Protein AF-A0A6P7HFJ2-F1 (afdb_monomer)

Radius of gyration: 29.44 Å; Cα contacts (8 Å, |Δi|>4): 60; chains: 1; bounding box: 75×37×83 Å

Mean predicted aligned error: 12.41 Å

Nearest PDB structures (foldseek):
  2jwd-assembly1_A  TM=4.158E-01  e=5.504E+00  Staphylococcus aureus

Structure (mmCIF, N/CA/C/O backbone):
data_AF-A0A6P7HFJ2-F1
#
_entry.id   AF-A0A6P7HFJ2-F1
#
loop_
_atom_site.group_PDB
_atom_site.id
_atom_site.type_symbol
_atom_site.label_atom_id
_atom_site.label_alt_id
_atom_site.label_comp_id
_atom_site.label_asym_id
_atom_site.label_entity_id
_atom_site.label_seq_id
_atom_site.pdbx_PDB_ins_code
_atom_site.Cartn_x
_atom_site.Cartn_y
_atom_site.Cartn_z
_atom_site.occupancy
_atom_site.B_iso_or_equiv
_atom_site.auth_seq_id
_atom_site.auth_comp_id
_atom_site.auth_asym_id
_atom_site.auth_atom_id
_atom_site.pdbx_PDB_model_num
ATOM 1 N N . MET A 1 1 ? 48.046 9.509 -54.448 1.00 35.84 1 MET A N 1
ATOM 2 C CA . MET A 1 1 ? 47.452 10.858 -54.584 1.00 35.84 1 MET A CA 1
ATOM 3 C C . MET A 1 1 ? 46.123 10.665 -55.306 1.00 35.84 1 MET A C 1
ATOM 5 O O . MET A 1 1 ? 46.158 10.027 -56.342 1.00 35.84 1 MET A O 1
ATOM 9 N N . ALA A 1 2 ? 44.940 11.031 -54.825 1.00 35.66 2 ALA A N 1
ATOM 10 C CA . ALA A 1 2 ? 44.552 11.923 -53.744 1.00 35.66 2 ALA A CA 1
ATOM 11 C C . ALA A 1 2 ? 43.310 11.360 -53.018 1.00 35.66 2 ALA A C 1
ATOM 13 O O . ALA A 1 2 ? 42.450 10.732 -53.634 1.00 35.66 2 ALA A O 1
ATOM 14 N N . GLN A 1 3 ? 43.281 11.566 -51.702 1.00 41.03 3 GLN A N 1
ATOM 15 C CA . GLN A 1 3 ? 42.080 11.552 -50.868 1.00 41.03 3 GLN A CA 1
ATOM 16 C C . GLN A 1 3 ? 41.247 12.817 -51.138 1.00 41.03 3 GLN A C 1
ATOM 18 O O . GLN A 1 3 ? 41.762 13.752 -51.739 1.00 41.03 3 GLN A O 1
ATOM 23 N N . GLU A 1 4 ? 40.032 12.823 -50.575 1.00 36.81 4 GLU A N 1
ATOM 24 C CA . GLU A 1 4 ? 39.097 13.942 -50.327 1.00 36.81 4 GLU A CA 1
ATOM 25 C C . GLU A 1 4 ? 37.851 13.917 -51.217 1.00 36.81 4 GLU A C 1
ATOM 27 O O . GLU A 1 4 ? 37.923 13.722 -52.419 1.00 36.81 4 GLU A O 1
ATOM 32 N N . ALA A 1 5 ? 36.636 14.132 -50.727 1.00 38.41 5 ALA A N 1
ATOM 33 C CA . ALA A 1 5 ? 36.095 14.181 -49.377 1.00 38.41 5 ALA A CA 1
ATOM 34 C C . ALA A 1 5 ? 34.572 14.167 -49.577 1.00 38.41 5 ALA A C 1
ATOM 36 O O . ALA A 1 5 ? 33.951 15.207 -49.752 1.00 38.41 5 ALA A O 1
ATOM 37 N N . VAL A 1 6 ? 33.955 12.985 -49.593 1.00 36.25 6 VAL A N 1
ATOM 38 C CA . VAL A 1 6 ? 32.489 12.859 -49.506 1.00 36.25 6 VAL A CA 1
ATOM 39 C C . VAL A 1 6 ? 32.150 12.369 -48.103 1.00 36.25 6 VAL A C 1
ATOM 41 O O . VAL A 1 6 ? 31.549 11.320 -47.904 1.00 36.25 6 VAL A O 1
ATOM 44 N N . TYR A 1 7 ? 32.596 13.120 -47.095 1.00 39.12 7 TYR A N 1
ATOM 45 C CA . TYR A 1 7 ? 32.043 13.003 -45.753 1.00 39.12 7 TYR A CA 1
ATOM 46 C C . TYR A 1 7 ? 30.977 14.075 -45.601 1.00 39.12 7 TYR A C 1
ATOM 48 O O . TYR A 1 7 ? 31.235 15.209 -45.214 1.00 39.12 7 TYR A O 1
ATOM 56 N N . SER A 1 8 ? 29.773 13.659 -45.998 1.00 39.28 8 SER A N 1
ATOM 57 C CA . SER A 1 8 ? 28.485 14.044 -45.435 1.00 39.28 8 SER A CA 1
ATOM 58 C C . SER A 1 8 ? 28.614 15.011 -44.259 1.00 39.28 8 SER A C 1
ATOM 60 O O . SER A 1 8 ? 28.960 14.601 -43.149 1.00 39.28 8 SER A O 1
ATOM 62 N N . HIS A 1 9 ? 28.270 16.273 -44.497 1.00 43.78 9 HIS A N 1
ATOM 63 C CA . HIS A 1 9 ? 27.975 17.244 -43.454 1.00 43.78 9 HIS A CA 1
ATOM 64 C C . HIS A 1 9 ? 26.828 16.671 -42.602 1.00 43.78 9 HIS A C 1
ATOM 66 O O . HIS A 1 9 ? 25.656 16.825 -42.933 1.00 43.78 9 HIS A O 1
ATOM 72 N N . ARG A 1 10 ? 27.149 15.915 -41.542 1.00 49.84 10 ARG A N 1
ATOM 73 C CA . ARG A 1 10 ? 26.152 15.528 -40.542 1.00 49.84 10 ARG A CA 1
ATOM 74 C C . ARG A 1 10 ? 25.744 16.807 -39.831 1.00 49.84 10 ARG A C 1
ATOM 76 O O . ARG A 1 10 ? 26.591 17.543 -39.327 1.00 49.84 10 ARG A O 1
ATOM 83 N N . ASP A 1 11 ? 24.452 17.075 -39.851 1.00 44.41 11 ASP A N 1
ATOM 84 C CA . ASP A 1 11 ? 23.824 18.154 -39.109 1.00 44.41 11 ASP A CA 1
ATOM 85 C C . ASP A 1 11 ? 24.215 18.041 -37.615 1.00 44.41 11 ASP A C 1
ATOM 87 O O . ASP A 1 11 ? 24.061 16.957 -37.039 1.00 44.41 11 ASP A O 1
ATOM 91 N N . PRO A 1 12 ? 24.751 19.089 -36.960 1.00 54.16 12 PRO A N 1
ATOM 92 C CA . PRO A 1 12 ? 25.094 19.046 -35.535 1.00 54.16 12 PRO A CA 1
ATOM 93 C C . PRO A 1 12 ? 23.895 18.692 -34.635 1.00 54.16 12 PRO A C 1
ATOM 95 O O . PRO A 1 12 ? 24.094 18.175 -33.533 1.00 54.16 12 PRO A O 1
ATOM 98 N N . MET A 1 13 ? 22.656 18.874 -35.113 1.00 50.50 13 MET A N 1
ATOM 99 C CA . MET A 1 13 ? 21.449 18.384 -34.434 1.00 50.50 13 MET A CA 1
ATOM 100 C C . MET A 1 13 ? 21.379 16.850 -34.343 1.00 50.50 13 MET A C 1
ATOM 102 O O . MET A 1 13 ? 20.833 16.327 -33.371 1.00 50.50 13 MET A O 1
ATOM 106 N N . LEU A 1 14 ? 21.940 16.117 -35.315 1.00 50.59 14 LEU A N 1
ATOM 107 C CA . LEU A 1 14 ? 22.014 14.651 -35.271 1.00 50.59 14 LEU A CA 1
ATOM 108 C C . LEU A 1 14 ? 23.037 14.179 -34.237 1.00 50.59 14 LEU A C 1
ATOM 110 O O . LEU A 1 14 ? 22.771 13.218 -33.530 1.00 50.59 14 LEU A O 1
ATOM 114 N N . LYS A 1 15 ? 24.159 14.897 -34.091 1.00 49.56 15 LYS A N 1
ATOM 115 C CA . LYS A 1 15 ? 25.183 14.569 -33.090 1.00 49.56 15 LYS A CA 1
ATOM 116 C C . LYS A 1 15 ? 24.644 14.714 -31.667 1.00 49.56 15 LYS A C 1
ATOM 118 O O . LYS A 1 15 ? 24.884 13.855 -30.839 1.00 49.56 15 LYS A O 1
ATOM 123 N N . LYS A 1 16 ? 23.829 15.747 -31.420 1.00 54.19 16 LYS A N 1
ATOM 124 C CA . LYS A 1 16 ? 23.187 15.942 -30.115 1.00 54.19 16 LYS A CA 1
ATOM 125 C C . LYS A 1 16 ? 22.179 14.837 -29.790 1.00 54.19 16 LYS A C 1
ATOM 127 O O . LYS A 1 16 ? 22.013 14.550 -28.619 1.00 54.19 16 LYS A O 1
ATOM 132 N N . ARG A 1 17 ? 21.507 14.234 -30.787 1.00 54.03 17 ARG A N 1
ATOM 133 C CA . ARG A 1 17 ? 20.587 13.090 -30.592 1.00 54.03 17 ARG A CA 1
ATOM 134 C C . ARG A 1 17 ? 21.301 11.816 -30.138 1.00 54.03 17 ARG A C 1
ATOM 136 O O . ARG A 1 17 ? 20.676 11.041 -29.426 1.00 54.03 17 ARG A O 1
ATOM 143 N N . ASP A 1 18 ? 22.559 11.627 -30.534 1.00 58.62 18 ASP A N 1
ATOM 144 C CA . ASP A 1 18 ? 23.371 10.478 -30.115 1.00 58.62 18 ASP A CA 1
ATOM 145 C C . ASP A 1 18 ? 23.790 10.570 -28.628 1.00 58.62 18 ASP A C 1
ATOM 147 O O . ASP A 1 18 ? 24.118 9.546 -28.040 1.00 58.62 18 ASP A O 1
ATOM 151 N N . ASP A 1 19 ? 23.710 11.757 -28.006 1.00 75.31 19 ASP A N 1
ATOM 152 C CA . ASP A 1 19 ? 24.034 11.988 -26.584 1.00 75.31 19 ASP A CA 1
ATOM 153 C C . ASP A 1 19 ? 22.814 11.844 -25.636 1.00 75.31 19 ASP A C 1
ATOM 155 O O . ASP A 1 19 ? 22.931 12.081 -24.434 1.00 75.31 19 ASP A O 1
ATOM 159 N N . PHE A 1 20 ? 21.615 11.519 -26.144 1.00 85.81 20 PHE A N 1
ATOM 160 C CA . PHE A 1 20 ? 20.436 11.305 -25.290 1.00 85.81 20 PHE A CA 1
ATOM 161 C C . PHE A 1 20 ? 20.396 9.862 -24.783 1.00 85.81 20 PHE A C 1
ATOM 163 O O . PHE A 1 20 ? 20.352 8.922 -25.575 1.00 85.81 20 PHE A O 1
ATOM 170 N N . GLU A 1 21 ? 20.292 9.701 -23.467 1.00 87.62 21 GLU A N 1
ATOM 171 C CA . GLU A 1 21 ? 20.233 8.393 -22.817 1.00 87.62 21 GLU A CA 1
ATOM 172 C C . GLU A 1 21 ? 18.825 7.786 -22.946 1.00 87.62 21 GLU A C 1
ATOM 174 O O . GLU A 1 21 ? 17.821 8.455 -22.665 1.00 87.62 21 GLU A O 1
ATOM 179 N N . ASP A 1 22 ? 18.725 6.520 -23.373 1.00 88.88 22 ASP A N 1
ATOM 180 C CA . ASP A 1 22 ? 17.457 5.777 -23.363 1.00 88.88 22 ASP A CA 1
ATOM 181 C C . ASP A 1 22 ? 17.187 5.208 -21.968 1.00 88.88 22 ASP A C 1
ATOM 183 O O . ASP A 1 22 ? 17.667 4.137 -21.595 1.00 88.88 22 ASP A O 1
ATOM 187 N N . ILE A 1 23 ? 16.327 5.887 -21.210 1.00 86.88 23 ILE A N 1
ATOM 188 C CA . ILE A 1 23 ? 15.987 5.487 -19.836 1.00 86.88 23 ILE A CA 1
ATOM 189 C C . ILE A 1 23 ? 15.262 4.135 -19.751 1.00 86.88 23 ILE A C 1
ATOM 191 O O . ILE A 1 23 ? 15.109 3.573 -18.662 1.00 86.88 23 ILE A O 1
ATOM 195 N N . LEU A 1 24 ? 14.761 3.608 -20.875 1.00 84.62 24 LEU A N 1
ATOM 196 C CA . LEU A 1 24 ? 14.143 2.284 -20.909 1.00 84.62 24 LEU A CA 1
ATOM 197 C C . LEU A 1 24 ? 15.160 1.155 -21.068 1.00 84.62 24 LEU A C 1
ATOM 199 O O . LEU A 1 24 ? 14.803 0.005 -20.800 1.00 84.62 24 LEU A O 1
ATOM 203 N N . GLU A 1 25 ? 16.397 1.444 -21.465 1.00 86.50 25 GLU A N 1
ATOM 204 C CA . GLU A 1 25 ? 17.390 0.419 -21.782 1.00 86.50 25 GLU A CA 1
ATOM 205 C C . GLU A 1 25 ? 17.795 -0.379 -20.533 1.00 86.50 25 GLU A C 1
ATOM 207 O O . GLU A 1 25 ? 17.711 -1.612 -20.511 1.00 86.50 25 GLU A O 1
ATOM 212 N N . GLU A 1 26 ? 18.079 0.302 -19.419 1.00 83.50 26 GLU A N 1
ATOM 213 C CA . GLU A 1 26 ? 18.304 -0.342 -18.114 1.00 83.50 26 GLU A CA 1
ATOM 214 C C . GLU A 1 26 ? 17.085 -1.183 -17.680 1.00 83.50 26 GLU A C 1
ATOM 216 O O . GLU A 1 26 ? 17.195 -2.310 -17.174 1.00 83.50 26 GLU A O 1
ATOM 221 N N . ARG A 1 27 ? 15.874 -0.667 -17.927 1.00 81.06 27 ARG A N 1
ATOM 222 C CA . ARG A 1 27 ? 14.629 -1.369 -17.591 1.00 81.06 27 ARG A CA 1
ATOM 223 C C . ARG A 1 27 ? 14.426 -2.613 -18.446 1.00 81.06 27 ARG A C 1
ATOM 225 O O . ARG A 1 27 ? 13.899 -3.597 -17.938 1.00 81.06 27 ARG A O 1
ATOM 232 N N . ARG A 1 28 ? 14.832 -2.623 -19.717 1.00 84.62 28 ARG A N 1
ATOM 233 C CA . ARG A 1 28 ? 14.749 -3.802 -20.601 1.00 84.62 28 ARG A CA 1
ATOM 234 C C . ARG A 1 28 ? 15.696 -4.911 -20.197 1.00 84.62 28 ARG A C 1
ATOM 236 O O . ARG A 1 28 ? 15.293 -6.071 -20.229 1.00 84.62 28 ARG A O 1
ATOM 243 N N . ASN A 1 29 ? 16.891 -4.532 -19.764 1.00 86.06 29 ASN A N 1
ATOM 244 C CA . ASN A 1 29 ? 17.936 -5.460 -19.351 1.00 86.06 29 ASN A CA 1
ATOM 245 C C . ASN A 1 29 ? 17.733 -6.001 -17.921 1.00 86.06 29 ASN A C 1
ATOM 247 O O . ASN A 1 29 ? 18.442 -6.907 -17.486 1.00 86.06 29 ASN A O 1
ATOM 251 N N . SER A 1 30 ? 16.728 -5.500 -17.195 1.00 84.31 30 SER A N 1
ATOM 252 C CA . SER A 1 30 ? 16.338 -5.979 -15.868 1.00 84.31 30 SER A CA 1
ATOM 253 C C . SER A 1 30 ? 15.062 -6.836 -15.887 1.00 84.31 30 SER A C 1
ATOM 255 O O . SER A 1 30 ? 14.220 -6.773 -16.784 1.00 84.31 30 SER A O 1
ATOM 257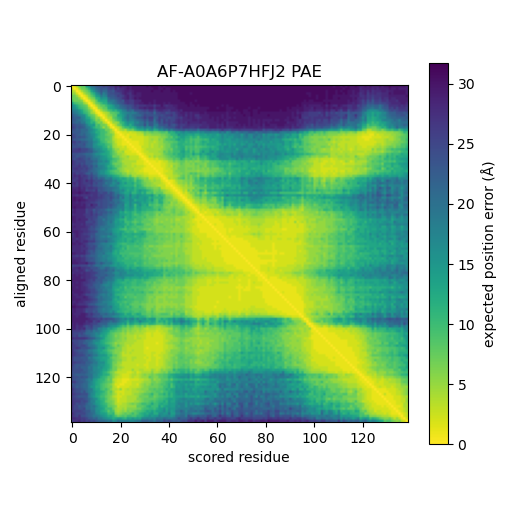 N N . SER A 1 31 ? 14.920 -7.693 -14.871 1.00 89.44 31 SER A N 1
ATOM 258 C CA . SER A 1 31 ? 13.770 -8.592 -14.733 1.00 89.44 31 SER A CA 1
ATOM 259 C C . SER A 1 31 ? 12.531 -7.850 -14.222 1.00 89.44 31 SER A C 1
ATOM 261 O O . SER A 1 31 ? 12.515 -7.362 -13.090 1.00 89.44 31 SER A O 1
ATOM 263 N N . ASP A 1 32 ? 11.456 -7.865 -15.016 1.00 89.06 32 ASP A N 1
ATOM 264 C CA . ASP A 1 32 ? 10.153 -7.284 -14.645 1.00 89.06 32 ASP A CA 1
ATOM 265 C C . ASP A 1 32 ? 9.556 -7.945 -13.406 1.00 89.06 32 ASP A C 1
ATOM 267 O O . ASP A 1 32 ? 8.934 -7.286 -12.579 1.00 89.06 32 ASP A O 1
ATOM 271 N N . LEU A 1 33 ? 9.767 -9.255 -13.257 1.00 89.44 33 LEU A N 1
ATOM 272 C CA . LEU A 1 33 ? 9.284 -9.998 -12.101 1.00 89.44 33 LEU A CA 1
ATOM 273 C C . LEU A 1 33 ? 10.042 -9.581 -10.839 1.00 89.44 33 LEU A C 1
ATOM 275 O O . LEU A 1 33 ? 9.424 -9.344 -9.807 1.00 89.44 33 LEU A O 1
ATOM 279 N N . ARG A 1 34 ? 11.371 -9.434 -10.926 1.00 88.88 34 ARG A N 1
ATOM 280 C CA . ARG A 1 34 ? 12.188 -8.934 -9.810 1.00 88.88 34 ARG A CA 1
ATOM 281 C C . ARG A 1 34 ? 11.772 -7.519 -9.409 1.00 88.88 34 ARG A C 1
ATOM 283 O O . ARG A 1 34 ? 11.724 -7.223 -8.220 1.00 88.88 34 ARG A O 1
ATOM 290 N N . TYR A 1 35 ? 11.466 -6.666 -10.385 1.00 87.00 35 TYR A N 1
ATOM 291 C CA . TYR A 1 35 ? 10.974 -5.314 -10.138 1.00 87.00 35 TYR A CA 1
ATOM 292 C C . TYR A 1 35 ? 9.597 -5.327 -9.458 1.00 87.00 35 TYR A C 1
ATOM 294 O O . TYR A 1 35 ? 9.436 -4.749 -8.385 1.00 87.00 35 TYR A O 1
ATOM 302 N N . ALA A 1 36 ? 8.629 -6.044 -10.034 1.00 90.69 36 ALA A N 1
ATOM 303 C CA . ALA A 1 36 ? 7.263 -6.114 -9.522 1.00 90.69 36 ALA A CA 1
ATOM 304 C C . ALA A 1 36 ? 7.177 -6.786 -8.143 1.00 90.69 36 ALA A C 1
ATOM 306 O O . ALA A 1 36 ? 6.348 -6.405 -7.325 1.00 90.69 36 ALA A O 1
ATOM 307 N N . LEU A 1 37 ? 8.037 -7.767 -7.860 1.00 89.00 37 LEU A N 1
ATOM 308 C CA . LEU A 1 37 ? 8.078 -8.468 -6.574 1.00 89.00 37 LEU A CA 1
ATOM 309 C C . LEU A 1 37 ? 9.015 -7.819 -5.549 1.00 89.00 37 LEU A C 1
ATOM 311 O O . LEU A 1 37 ? 9.228 -8.400 -4.484 1.00 89.00 37 LEU A O 1
ATOM 315 N N . ARG A 1 38 ? 9.574 -6.632 -5.822 1.00 86.50 38 ARG A N 1
ATOM 316 C CA . ARG A 1 38 ? 10.431 -5.937 -4.857 1.00 86.50 38 ARG A CA 1
ATOM 317 C C . ARG A 1 38 ? 9.632 -5.646 -3.584 1.00 86.50 38 ARG A C 1
ATOM 319 O O . ARG A 1 38 ? 8.692 -4.853 -3.583 1.00 86.50 38 ARG A O 1
ATOM 326 N N . CYS A 1 39 ? 9.992 -6.312 -2.492 1.00 79.31 39 CYS A N 1
ATOM 327 C CA . CYS A 1 39 ? 9.370 -6.086 -1.195 1.00 79.31 39 CYS A CA 1
ATOM 328 C C . CYS A 1 39 ? 9.918 -4.807 -0.562 1.00 79.31 39 CYS A C 1
ATOM 330 O O . CYS A 1 39 ? 11.126 -4.574 -0.557 1.00 79.31 39 CYS A O 1
ATOM 332 N N . TYR A 1 40 ? 9.022 -4.005 0.009 1.00 77.38 40 TYR A N 1
ATOM 333 C CA . TYR A 1 40 ? 9.407 -2.995 0.981 1.00 77.38 40 TYR A CA 1
ATOM 334 C C . TYR A 1 40 ? 9.730 -3.708 2.296 1.00 77.38 40 TYR A C 1
ATOM 336 O O . TYR A 1 40 ? 8.877 -4.392 2.859 1.00 77.38 40 TYR A O 1
ATOM 344 N N . THR A 1 41 ? 10.972 -3.590 2.750 1.00 74.56 41 THR A N 1
ATOM 345 C CA . THR A 1 41 ? 11.439 -4.106 4.041 1.00 74.56 41 THR A CA 1
ATOM 346 C C . THR A 1 41 ? 11.684 -2.916 4.964 1.00 74.56 41 THR A C 1
ATOM 348 O O . THR A 1 41 ? 12.797 -2.380 4.961 1.00 74.56 41 THR A O 1
ATOM 351 N N . PRO A 1 42 ? 10.658 -2.439 5.693 1.00 80.31 42 PRO A N 1
ATOM 352 C CA . PRO A 1 42 ? 10.847 -1.361 6.652 1.00 80.31 42 PRO A CA 1
ATOM 353 C C . PRO A 1 42 ? 11.783 -1.805 7.773 1.00 80.31 42 PRO A C 1
ATOM 355 O O . PRO A 1 42 ? 11.887 -2.992 8.087 1.00 80.31 42 PRO A O 1
ATOM 358 N N . VAL A 1 43 ? 12.425 -0.836 8.422 1.00 81.69 43 VAL A N 1
ATOM 359 C CA . VAL A 1 43 ? 13.078 -1.083 9.708 1.00 81.69 43 VAL A CA 1
ATOM 360 C C . VAL A 1 43 ? 11.974 -1.356 10.727 1.00 81.69 43 VAL A C 1
ATOM 362 O O . VAL A 1 43 ? 11.162 -0.481 11.016 1.00 81.69 43 VAL A O 1
ATOM 365 N N . VAL A 1 44 ? 11.915 -2.585 11.234 1.00 82.06 44 VAL A N 1
ATOM 366 C CA . VAL A 1 44 ? 10.919 -3.001 12.227 1.00 82.06 44 VAL A CA 1
ATOM 367 C C . VAL A 1 44 ? 11.508 -2.851 13.630 1.00 82.06 44 VAL A C 1
ATOM 369 O O . VAL A 1 44 ? 12.692 -3.118 13.847 1.00 82.06 44 VAL A O 1
ATOM 372 N N . TYR A 1 45 ? 10.689 -2.414 14.590 1.00 83.38 45 TYR A N 1
ATOM 373 C CA . TYR A 1 45 ? 11.081 -2.357 15.998 1.00 83.38 45 TYR A CA 1
ATOM 374 C C . TYR A 1 45 ? 11.406 -3.760 16.534 1.00 83.38 45 TYR A C 1
ATOM 376 O O . TYR A 1 45 ? 10.723 -4.729 16.208 1.00 83.38 45 TYR A O 1
ATOM 384 N N . LYS A 1 46 ? 12.448 -3.870 17.367 1.00 82.81 46 LYS A N 1
AT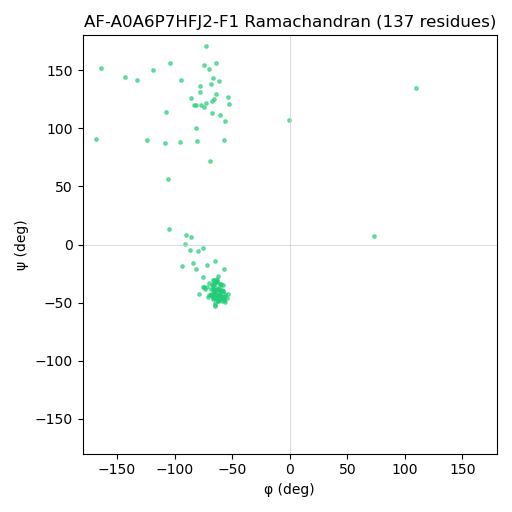OM 385 C CA . LYS A 1 46 ? 13.030 -5.161 17.780 1.00 82.81 46 LYS A CA 1
ATOM 386 C C . LYS A 1 46 ? 12.065 -6.067 18.547 1.00 82.81 46 LYS A C 1
ATOM 388 O O . LYS A 1 46 ? 12.230 -7.278 18.496 1.00 82.81 46 LYS A O 1
ATOM 393 N N . GLU A 1 47 ? 11.079 -5.498 19.230 1.00 83.56 47 GLU A N 1
ATOM 394 C CA . GLU A 1 47 ? 10.116 -6.254 20.045 1.00 83.56 47 GLU A CA 1
ATOM 395 C C . GLU A 1 47 ? 8.739 -6.360 19.375 1.00 83.56 47 GLU A C 1
ATOM 397 O O . GLU A 1 47 ? 7.748 -6.720 20.009 1.00 83.56 47 GLU A O 1
ATOM 402 N N . LEU A 1 48 ? 8.646 -6.030 18.083 1.00 80.19 48 LEU A N 1
ATOM 403 C CA . LEU A 1 48 ? 7.381 -6.110 17.372 1.00 80.19 48 LEU A CA 1
ATOM 404 C C . LEU A 1 48 ? 7.013 -7.574 17.109 1.00 80.19 48 LEU A C 1
ATOM 406 O O . LEU A 1 48 ? 7.734 -8.301 16.424 1.00 80.19 48 LEU A O 1
ATOM 410 N N . THR A 1 49 ? 5.855 -7.995 17.609 1.00 79.50 49 THR A N 1
ATOM 411 C CA . THR A 1 49 ? 5.277 -9.293 17.252 1.00 79.50 49 THR A CA 1
ATOM 412 C C . THR A 1 49 ? 4.518 -9.141 15.940 1.00 79.50 49 THR A C 1
ATOM 414 O O . THR A 1 49 ? 3.592 -8.337 15.838 1.00 79.50 49 THR A O 1
ATOM 417 N N . LEU A 1 50 ? 4.920 -9.895 14.917 1.00 78.56 50 LEU A N 1
ATOM 418 C CA . LEU A 1 50 ? 4.195 -9.928 13.650 1.00 78.56 50 LEU A CA 1
ATOM 419 C C . LEU A 1 50 ? 2.814 -10.546 13.881 1.00 78.56 50 LEU A C 1
ATOM 421 O O . LEU A 1 50 ? 2.703 -11.659 14.387 1.00 78.56 50 LEU A O 1
ATOM 425 N N . CYS A 1 51 ? 1.773 -9.823 13.488 1.00 79.94 51 CYS A N 1
ATOM 426 C CA . CYS A 1 51 ? 0.385 -10.217 13.671 1.00 79.94 51 CYS A CA 1
ATOM 427 C C . CYS A 1 51 ? -0.365 -10.009 12.353 1.00 79.94 51 CYS A C 1
ATOM 429 O O . CYS A 1 51 ? -0.099 -9.044 11.626 1.00 79.94 51 CYS A O 1
ATOM 431 N N . LYS A 1 52 ? -1.279 -10.922 12.005 1.00 83.19 52 LYS A N 1
ATOM 432 C CA . LYS A 1 52 ? -2.144 -10.720 10.832 1.00 83.19 52 LYS A CA 1
ATOM 433 C C . LYS A 1 52 ? -3.144 -9.601 11.126 1.00 83.19 52 LYS A C 1
ATOM 435 O O . LYS A 1 52 ? -3.573 -9.442 12.263 1.00 83.19 52 LYS A O 1
ATOM 440 N N . SER A 1 53 ? -3.588 -8.873 10.102 1.00 83.12 53 SER A N 1
ATOM 441 C CA . SER A 1 53 ? -4.555 -7.774 10.274 1.00 83.12 53 SER A CA 1
ATOM 442 C C . SER A 1 53 ? -5.822 -8.206 11.025 1.00 83.12 53 SER A C 1
ATOM 444 O O . SER A 1 53 ? -6.252 -7.517 11.942 1.00 83.12 53 SER A O 1
ATOM 446 N N . GLY A 1 54 ? -6.374 -9.383 10.707 1.00 85.69 54 GLY A N 1
ATOM 447 C CA . GLY A 1 54 ? -7.554 -9.919 11.394 1.00 85.69 54 GLY A CA 1
ATOM 448 C C . GLY A 1 54 ? -7.317 -10.281 12.867 1.00 85.69 54 GLY A C 1
ATOM 449 O O . GLY A 1 54 ? -8.205 -10.091 13.694 1.00 85.69 54 GLY A O 1
ATOM 450 N N . GLU A 1 55 ? -6.119 -10.756 13.213 1.00 88.69 55 GLU A N 1
ATOM 451 C CA . GLU A 1 55 ? -5.739 -11.045 14.603 1.00 88.69 55 GLU A CA 1
ATOM 452 C C . GLU A 1 55 ? -5.583 -9.741 15.399 1.00 88.69 55 GLU A C 1
ATOM 454 O O . GLU A 1 55 ? -6.118 -9.625 16.501 1.00 88.69 55 GLU A O 1
ATOM 459 N N . LEU A 1 56 ? -4.943 -8.725 14.808 1.00 89.44 56 LEU A N 1
ATOM 460 C CA . LEU A 1 56 ? -4.807 -7.395 15.403 1.00 89.44 56 LEU A CA 1
ATOM 461 C C . LEU A 1 56 ? -6.177 -6.749 15.638 1.00 89.44 56 LEU A C 1
ATOM 463 O O . LEU A 1 56 ? -6.426 -6.206 16.711 1.00 89.44 56 LEU A O 1
ATOM 467 N N . ARG A 1 57 ? -7.091 -6.863 14.666 1.00 91.75 57 ARG A N 1
ATOM 468 C CA . ARG A 1 57 ? -8.476 -6.386 14.788 1.00 91.75 57 ARG A CA 1
ATOM 469 C C . ARG A 1 57 ? -9.175 -7.017 15.992 1.00 91.75 57 ARG A C 1
ATOM 471 O O . ARG A 1 57 ? -9.785 -6.311 16.790 1.00 91.75 57 ARG A O 1
ATOM 478 N N . GLY A 1 58 ? -9.058 -8.340 16.137 1.00 91.81 58 GLY A N 1
ATOM 479 C CA . GLY A 1 58 ? -9.616 -9.076 17.272 1.00 91.81 58 GLY A CA 1
ATOM 480 C C . GLY A 1 58 ? -9.037 -8.621 18.613 1.00 91.81 58 GLY A C 1
ATOM 481 O O . GLY A 1 58 ? -9.796 -8.377 19.548 1.00 91.81 58 GLY A O 1
ATOM 482 N N . LEU A 1 59 ? -7.715 -8.436 18.685 1.00 93.00 59 LEU A N 1
ATOM 483 C CA . LEU A 1 59 ? -7.029 -7.943 19.885 1.00 93.00 59 LEU A CA 1
ATOM 484 C C . LEU A 1 59 ? -7.515 -6.550 20.299 1.00 93.00 59 LEU A C 1
ATOM 486 O O . LEU A 1 59 ? -7.780 -6.315 21.476 1.00 93.00 59 LEU A O 1
ATOM 490 N N . VAL A 1 60 ? -7.667 -5.634 19.339 1.00 93.69 60 VAL A N 1
ATOM 491 C CA . VAL A 1 60 ? -8.148 -4.273 19.614 1.00 93.69 60 VAL A CA 1
ATOM 492 C C . VAL A 1 60 ? -9.603 -4.296 20.086 1.00 93.69 60 VAL A C 1
ATOM 494 O O . VAL A 1 60 ? -9.916 -3.669 21.100 1.00 93.69 60 VAL A O 1
ATOM 497 N N . LEU A 1 61 ? -10.471 -5.071 19.422 1.00 94.06 61 LEU A N 1
ATOM 498 C CA . LEU A 1 61 ? -11.883 -5.215 19.802 1.00 94.06 61 LEU A CA 1
ATOM 499 C C . LEU A 1 61 ? -12.076 -5.792 21.210 1.00 94.06 61 LEU A C 1
ATOM 501 O O . LEU A 1 61 ? -13.021 -5.432 21.906 1.00 94.06 61 LEU A O 1
ATOM 505 N N . GLN A 1 62 ? -11.180 -6.681 21.635 1.00 94.00 62 GLN A N 1
ATOM 506 C CA . GLN A 1 62 ? -11.225 -7.302 22.958 1.00 94.00 62 GLN A CA 1
ATOM 507 C C . GLN A 1 62 ? -10.518 -6.480 24.043 1.00 94.00 62 GLN A C 1
ATOM 509 O O . GLN A 1 62 ? -10.573 -6.862 25.210 1.00 94.00 62 GLN A O 1
ATOM 514 N N . SER A 1 63 ? -9.870 -5.367 23.690 1.00 97.00 63 SER A N 1
ATOM 515 C CA . SER A 1 63 ? -9.095 -4.575 24.644 1.00 97.00 63 SER A CA 1
ATOM 516 C C . SER A 1 63 ? -9.978 -3.888 25.690 1.00 97.00 63 SER A C 1
ATOM 518 O O . SER A 1 63 ? -11.011 -3.292 25.372 1.00 97.00 63 SER A O 1
ATOM 520 N N . ASP A 1 64 ? -9.530 -3.909 26.947 1.00 97.06 64 ASP A N 1
ATOM 521 C CA . ASP A 1 64 ? -10.235 -3.253 28.057 1.00 97.06 64 ASP A CA 1
ATOM 522 C C . ASP A 1 64 ? -10.421 -1.754 27.809 1.00 97.06 64 ASP A C 1
ATOM 524 O O . ASP A 1 64 ? -11.453 -1.178 28.152 1.00 97.06 64 ASP A O 1
ATOM 528 N N . HIS A 1 65 ? -9.439 -1.129 27.155 1.00 97.06 65 HIS A N 1
ATOM 529 C CA . HIS A 1 65 ? -9.498 0.280 26.798 1.00 97.06 65 HIS A CA 1
ATOM 530 C C . HIS A 1 65 ? -10.650 0.575 25.833 1.00 97.06 65 HIS A C 1
ATOM 532 O O . HIS A 1 65 ? -11.443 1.479 26.094 1.00 97.06 65 HIS A O 1
ATOM 538 N N . LEU A 1 66 ? -10.790 -0.204 24.754 1.00 96.44 66 LEU A N 1
ATOM 539 C CA . LEU A 1 66 ? -11.874 0.009 23.799 1.00 96.44 66 LEU A CA 1
ATOM 540 C C . LEU A 1 66 ? -13.239 -0.266 24.441 1.00 96.44 66 LEU A C 1
ATOM 542 O O . LEU A 1 66 ? -14.161 0.522 24.262 1.00 96.44 66 LEU A O 1
ATOM 546 N N . ARG A 1 67 ? -13.359 -1.324 25.253 1.00 96.19 67 ARG A N 1
ATOM 547 C CA . ARG A 1 67 ? -14.600 -1.636 25.987 1.00 96.19 67 ARG A CA 1
ATOM 548 C C . ARG A 1 67 ? -15.012 -0.509 26.936 1.00 96.19 67 ARG A C 1
ATOM 550 O O . ARG A 1 67 ? -16.196 -0.176 27.025 1.00 96.19 67 ARG A O 1
ATOM 557 N N . TYR A 1 68 ? -14.044 0.089 27.631 1.00 97.38 68 TYR A N 1
ATOM 558 C CA . TYR A 1 68 ? -14.278 1.258 28.477 1.00 97.38 68 TYR A CA 1
ATOM 559 C C . TYR A 1 68 ? -14.791 2.447 27.655 1.00 97.38 68 TYR A C 1
ATOM 561 O O . TYR A 1 68 ? -15.806 3.043 28.016 1.00 97.38 68 TYR A O 1
ATOM 569 N N . VAL A 1 69 ? -14.142 2.754 26.528 1.00 97.56 69 VAL A N 1
ATOM 570 C CA . VAL A 1 69 ? -14.550 3.854 25.639 1.00 97.56 69 VAL A CA 1
ATOM 571 C C . VAL A 1 69 ? -15.951 3.620 25.069 1.00 97.56 69 VAL A C 1
ATOM 573 O O . VAL A 1 69 ? -16.776 4.523 25.150 1.00 97.56 69 VAL A O 1
ATOM 576 N N . ILE A 1 70 ? -16.264 2.410 24.593 1.00 97.62 70 ILE A N 1
ATOM 577 C CA . ILE A 1 70 ? -17.607 2.035 24.107 1.00 97.62 70 ILE A CA 1
ATOM 578 C C . ILE A 1 70 ? -18.665 2.310 25.181 1.00 97.62 70 ILE A C 1
ATOM 580 O O . ILE A 1 70 ? -19.689 2.934 24.912 1.00 97.62 70 ILE A O 1
ATOM 584 N N . THR A 1 71 ? -18.388 1.904 26.424 1.00 96.75 71 THR A N 1
ATOM 585 C CA . THR A 1 71 ? -19.301 2.122 27.555 1.00 96.75 71 THR A CA 1
ATOM 586 C C . THR A 1 71 ? -19.521 3.612 27.833 1.00 96.75 71 THR A C 1
ATOM 588 O O . THR A 1 71 ? -20.628 4.018 28.180 1.00 96.75 71 THR A O 1
ATOM 591 N N . GLN A 1 72 ? -18.480 4.437 27.711 1.00 97.75 72 GLN A N 1
ATOM 592 C CA . GLN A 1 72 ? -18.588 5.882 27.923 1.00 97.75 72 GLN A CA 1
ATOM 593 C C . GLN A 1 72 ? -19.359 6.566 26.793 1.00 97.75 72 GLN A C 1
ATOM 595 O O . GLN A 1 72 ? -20.283 7.325 27.071 1.00 97.75 72 GLN A O 1
ATOM 600 N N . VAL A 1 73 ? -19.054 6.229 25.540 1.00 97.56 73 VAL A N 1
ATOM 601 C CA . VAL A 1 73 ? -19.745 6.777 24.368 1.00 97.56 73 VAL A CA 1
ATOM 602 C C . VAL A 1 73 ? -21.229 6.414 24.391 1.00 97.56 73 VAL A C 1
ATOM 604 O O . VAL A 1 73 ? -22.060 7.301 24.213 1.00 97.56 73 VAL A O 1
ATOM 607 N N . SER A 1 74 ? -21.575 5.158 24.696 1.00 97.94 74 SER A N 1
ATOM 608 C CA . SER A 1 74 ? -22.970 4.712 24.845 1.00 97.94 74 SER A CA 1
ATOM 609 C C . SER A 1 74 ? -23.728 5.538 25.895 1.00 97.94 74 SER A C 1
ATOM 611 O O . SER A 1 74 ? -24.842 5.993 25.641 1.00 97.94 74 SER A O 1
ATOM 613 N N . LYS A 1 75 ? -23.106 5.838 27.045 1.00 97.12 75 LYS A N 1
ATOM 614 C CA . LYS A 1 75 ? -23.717 6.700 28.075 1.00 97.12 75 LYS A CA 1
ATOM 615 C C . LYS A 1 75 ? -23.907 8.145 27.617 1.00 97.12 75 LYS A C 1
ATOM 617 O O . LYS A 1 75 ? -24.909 8.757 27.972 1.00 97.12 75 LYS A O 1
ATOM 622 N N . GLU A 1 76 ? -22.940 8.702 26.893 1.00 97.38 76 GLU A N 1
ATOM 623 C CA . GLU A 1 76 ? -22.956 10.104 26.454 1.00 97.38 76 GLU A CA 1
ATOM 624 C C . GLU A 1 76 ? -23.940 10.349 25.305 1.00 97.38 76 GLU A C 1
ATOM 626 O O . GLU A 1 76 ? -24.590 11.391 25.258 1.00 97.38 76 GLU A O 1
ATOM 631 N N . THR A 1 77 ? -24.071 9.383 24.396 1.00 94.69 77 THR A N 1
ATOM 632 C CA . THR A 1 77 ? -24.958 9.473 23.225 1.00 94.69 77 THR A CA 1
ATOM 633 C C . THR A 1 77 ? -26.344 8.879 23.464 1.00 94.69 77 THR A C 1
ATOM 635 O O . THR A 1 77 ? -27.273 9.193 22.724 1.00 94.69 77 THR A O 1
ATOM 638 N N . GLY A 1 78 ? -26.505 8.037 24.490 1.00 95.00 78 GLY A N 1
ATOM 639 C CA . GLY A 1 78 ? -27.730 7.273 24.734 1.00 95.00 78 GLY A CA 1
ATOM 640 C C . GLY A 1 78 ? -27.941 6.109 23.758 1.00 95.00 78 GLY A C 1
ATOM 641 O O . GLY A 1 78 ? -29.007 5.498 23.785 1.00 95.00 78 GLY A O 1
ATOM 642 N N . ALA A 1 79 ? -26.956 5.817 22.902 1.00 94.94 79 ALA A N 1
ATOM 643 C CA . ALA A 1 79 ? -26.975 4.690 21.978 1.00 94.94 79 ALA A CA 1
ATOM 644 C C . ALA A 1 79 ? -26.721 3.365 22.710 1.00 94.94 79 ALA A C 1
ATOM 646 O O . ALA A 1 79 ? -26.068 3.329 23.762 1.00 94.94 79 ALA A O 1
ATOM 647 N N . ASP A 1 80 ? -27.213 2.266 22.141 1.00 96.62 80 ASP A N 1
ATOM 648 C CA . ASP A 1 80 ? -26.972 0.940 22.700 1.00 96.62 80 ASP A CA 1
ATOM 649 C C . ASP A 1 80 ? -25.483 0.562 22.592 1.00 96.62 80 ASP A C 1
ATOM 651 O O . ASP A 1 80 ? -24.798 0.906 21.625 1.00 96.62 80 ASP A O 1
ATOM 655 N N . ALA A 1 81 ? -24.951 -0.135 23.596 1.00 95.06 81 ALA A N 1
ATOM 656 C CA . ALA A 1 81 ? -23.538 -0.508 23.611 1.00 95.06 81 ALA A CA 1
ATOM 657 C C . ALA A 1 81 ? -23.167 -1.443 22.445 1.00 95.06 81 ALA A C 1
ATOM 659 O O . ALA A 1 81 ? -22.051 -1.345 21.928 1.00 95.06 81 ALA A O 1
ATOM 660 N N . ASP A 1 82 ? -24.096 -2.297 22.002 1.00 95.50 82 ASP A N 1
ATOM 661 C CA . ASP A 1 82 ? -23.886 -3.190 20.862 1.00 95.50 82 ASP A CA 1
ATOM 662 C C . ASP A 1 82 ? -23.842 -2.405 19.541 1.00 95.50 82 ASP A C 1
ATOM 664 O O . ASP A 1 82 ? -23.070 -2.748 18.643 1.00 95.50 82 ASP A O 1
ATOM 668 N N . GLU A 1 83 ? -24.608 -1.313 19.434 1.00 96.44 83 GLU A N 1
ATOM 669 C CA . GLU A 1 83 ? -24.578 -0.405 18.281 1.00 96.44 83 GLU A CA 1
ATOM 670 C C . GLU A 1 83 ? -23.216 0.293 18.170 1.00 96.44 83 GLU A C 1
ATOM 672 O O . GLU A 1 83 ? -22.558 0.219 17.128 1.00 96.44 83 GLU A O 1
ATOM 677 N N . VAL A 1 84 ? -22.738 0.876 19.275 1.00 97.31 84 VAL A N 1
ATOM 678 C CA . VAL A 1 84 ? -21.423 1.541 19.341 1.00 97.31 84 VAL A CA 1
ATOM 679 C C . VAL A 1 84 ? -20.284 0.548 19.074 1.00 97.31 84 VAL A C 1
ATOM 681 O O . VAL A 1 84 ? -19.306 0.866 18.392 1.00 97.31 84 VAL A O 1
ATOM 684 N N . GLN A 1 85 ? -20.398 -0.687 19.572 1.00 96.25 85 GLN A N 1
ATOM 685 C CA . GLN A 1 85 ? -19.429 -1.743 19.283 1.00 96.25 85 GLN A CA 1
ATOM 686 C C . GLN A 1 85 ? -19.440 -2.150 17.800 1.00 96.25 85 GLN A C 1
ATOM 688 O O . GLN A 1 85 ? -18.376 -2.405 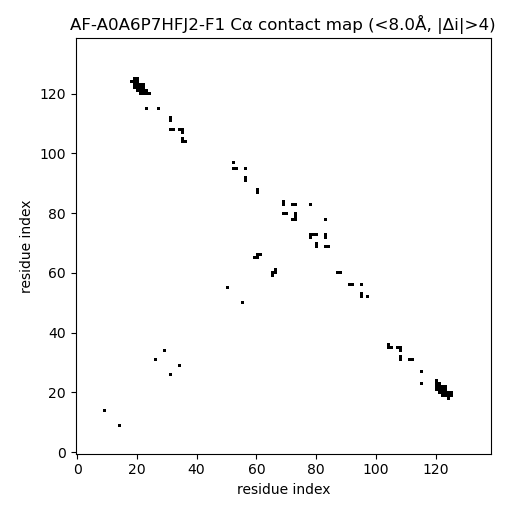17.224 1.00 96.25 85 GLN A O 1
ATOM 693 N N . GLY A 1 86 ? -20.618 -2.208 17.177 1.00 96.44 86 GLY A N 1
ATOM 694 C CA . GLY A 1 86 ? -20.767 -2.459 15.745 1.00 96.44 86 GLY A CA 1
ATOM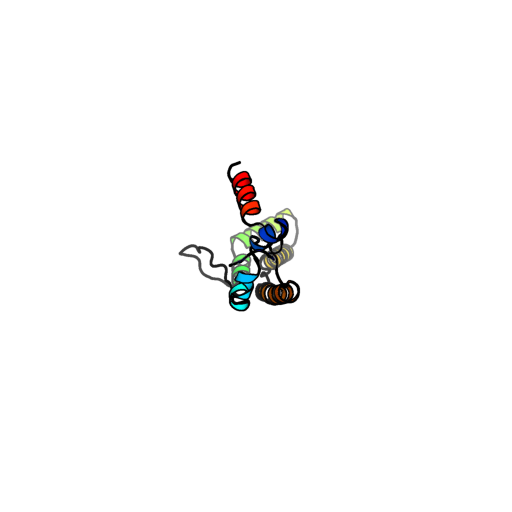 695 C C . GLY A 1 86 ? -20.064 -1.397 14.900 1.00 96.44 86 GLY A C 1
ATOM 696 O O . GLY A 1 86 ? -19.308 -1.741 13.988 1.00 96.44 86 GLY A O 1
ATOM 697 N N . GLU A 1 87 ? -20.232 -0.123 15.257 1.00 96.06 87 GLU A N 1
ATOM 698 C CA . GLU A 1 87 ? -19.552 0.999 14.603 1.00 96.06 87 GLU A CA 1
ATOM 699 C C . GLU A 1 87 ? -18.027 0.909 14.759 1.00 96.06 87 GLU A C 1
ATOM 701 O O . GLU A 1 87 ? -17.295 0.961 13.768 1.00 96.06 87 GLU A O 1
ATOM 706 N N . ALA A 1 88 ? -17.534 0.663 15.977 1.00 96.00 88 ALA A N 1
ATOM 707 C CA . ALA A 1 88 ? -16.104 0.469 16.223 1.00 96.00 88 ALA A CA 1
ATOM 708 C C . ALA A 1 88 ? -15.526 -0.693 15.392 1.00 96.00 88 ALA A C 1
ATOM 710 O O . ALA A 1 88 ? -14.425 -0.590 14.846 1.00 96.00 88 ALA A O 1
ATOM 711 N N . SER A 1 89 ? -16.275 -1.792 15.252 1.00 95.12 89 SER A N 1
ATOM 712 C CA . SER A 1 89 ? -15.876 -2.916 14.401 1.00 95.12 89 SER A CA 1
ATOM 713 C C . SER A 1 89 ? -15.835 -2.544 12.919 1.00 95.12 89 SER A C 1
ATOM 715 O O . SER A 1 89 ? -14.942 -3.019 12.219 1.00 95.12 89 SER A O 1
ATOM 717 N N . ALA A 1 90 ? -16.773 -1.729 12.432 1.00 94.56 90 ALA A N 1
ATOM 718 C CA . ALA A 1 90 ? -16.791 -1.272 11.044 1.00 94.56 90 ALA A CA 1
ATOM 719 C C . ALA A 1 90 ? -15.600 -0.350 10.740 1.00 94.56 90 ALA A C 1
ATOM 721 O O . ALA A 1 90 ? -14.917 -0.548 9.736 1.00 94.56 90 ALA A O 1
ATOM 722 N N . ILE A 1 91 ? -15.287 0.579 11.650 1.00 93.69 91 ILE A N 1
ATOM 723 C CA . ILE A 1 91 ? -14.112 1.457 11.543 1.00 93.69 91 ILE A CA 1
ATOM 724 C C . ILE A 1 91 ? -12.831 0.624 11.484 1.00 93.69 91 ILE A C 1
ATOM 726 O O . ILE A 1 91 ? -11.987 0.821 10.610 1.00 93.69 91 ILE A O 1
ATOM 730 N N . LEU A 1 92 ? -12.678 -0.339 12.398 1.00 92.88 92 LEU A N 1
ATOM 731 C CA . LEU A 1 92 ? -11.500 -1.202 12.410 1.00 92.88 92 LEU A CA 1
ATOM 732 C C . LEU A 1 92 ? -11.407 -2.078 11.158 1.00 92.88 92 LEU A C 1
ATOM 734 O O . LEU A 1 92 ? -10.296 -2.379 10.732 1.00 92.88 92 LEU A O 1
ATOM 738 N N . GLU A 1 93 ? -12.532 -2.475 10.563 1.00 90.44 93 GLU A N 1
ATOM 739 C CA . GLU A 1 93 ? -12.541 -3.205 9.293 1.00 90.44 93 GLU A CA 1
ATOM 740 C C . GLU A 1 93 ? -12.072 -2.337 8.125 1.00 90.44 93 GLU A C 1
ATOM 742 O O . GLU A 1 93 ? -11.257 -2.780 7.313 1.00 90.44 93 GLU A O 1
ATOM 747 N N . GLU A 1 94 ? -12.522 -1.085 8.073 1.00 89.00 94 GLU A N 1
ATOM 748 C CA . GLU A 1 94 ? -12.079 -0.120 7.069 1.00 89.00 94 GLU A CA 1
ATOM 749 C C . GLU A 1 94 ? -10.578 0.182 7.210 1.00 89.00 94 GLU A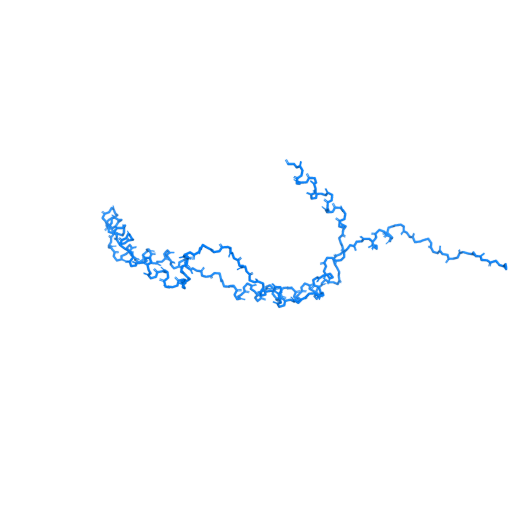 C 1
ATOM 751 O O . GLU A 1 94 ? -9.836 0.160 6.227 1.00 89.00 94 GLU A O 1
ATOM 756 N N . MET A 1 95 ? -10.094 0.363 8.443 1.00 86.38 95 MET A N 1
ATOM 757 C CA . MET A 1 95 ? -8.667 0.554 8.728 1.00 86.38 95 MET A CA 1
ATOM 758 C C . MET A 1 95 ? -7.827 -0.695 8.435 1.00 86.38 95 MET A C 1
ATOM 760 O O . MET A 1 95 ? -6.673 -0.585 8.015 1.00 86.38 95 MET A O 1
ATOM 764 N N . ALA A 1 96 ? -8.384 -1.887 8.668 1.00 82.94 96 ALA A N 1
ATOM 765 C CA . ALA A 1 96 ? -7.721 -3.162 8.412 1.00 82.94 96 ALA A CA 1
ATOM 766 C C . ALA A 1 96 ? -7.665 -3.516 6.921 1.00 82.94 96 ALA A C 1
ATOM 768 O O . ALA A 1 96 ? -7.061 -4.539 6.575 1.00 82.94 96 ALA A O 1
ATOM 769 N N . HIS A 1 97 ? -8.263 -2.698 6.045 1.00 67.00 97 HIS A N 1
ATOM 770 C CA . HIS A 1 97 ? -8.276 -2.941 4.615 1.00 67.00 97 HIS A CA 1
ATOM 771 C C . HIS A 1 97 ? -6.844 -3.079 4.084 1.00 67.00 97 HIS A C 1
ATOM 773 O O . HIS A 1 97 ? -6.078 -2.123 3.944 1.00 67.00 97 HIS A O 1
ATOM 779 N N . CYS A 1 98 ? -6.472 -4.317 3.769 1.00 66.38 98 CYS A N 1
ATOM 780 C CA . CYS A 1 98 ? -5.171 -4.622 3.213 1.00 66.38 98 CYS A CA 1
ATOM 781 C C . CYS A 1 98 ? -5.056 -3.941 1.848 1.00 66.38 98 CYS A C 1
ATOM 783 O O . CYS A 1 98 ? -5.902 -4.148 0.972 1.00 66.38 98 CYS A O 1
ATOM 785 N N . LEU A 1 99 ? -3.971 -3.195 1.613 1.00 70.44 99 LEU A N 1
ATOM 786 C CA . LEU A 1 99 ? -3.572 -2.915 0.238 1.00 70.44 99 LEU A CA 1
ATOM 787 C C . LEU A 1 99 ? -3.489 -4.273 -0.465 1.00 70.44 99 LEU A C 1
ATOM 789 O O . LEU A 1 99 ? -2.752 -5.153 -0.015 1.00 70.44 99 LEU A O 1
ATOM 793 N N . GLN A 1 100 ? -4.269 -4.472 -1.529 1.00 80.50 100 GLN A N 1
ATOM 794 C CA . GLN A 1 100 ? -4.209 -5.683 -2.343 1.00 80.50 100 GLN A CA 1
ATOM 795 C C . GLN A 1 100 ? -2.877 -5.687 -3.102 1.00 80.50 100 GLN A C 1
ATOM 797 O O . GLN A 1 100 ? -2.807 -5.432 -4.303 1.00 80.50 100 GLN A O 1
ATOM 802 N N . LEU A 1 101 ? -1.778 -5.917 -2.380 1.00 84.06 101 LEU A N 1
ATOM 803 C CA . LEU A 1 101 ? -0.424 -5.794 -2.899 1.00 84.06 101 LEU A CA 1
ATOM 804 C C . LEU A 1 101 ? -0.188 -6.796 -4.023 1.00 84.06 101 LEU A C 1
ATOM 806 O O . LEU A 1 101 ? 0.570 -6.501 -4.933 1.00 84.06 101 LEU A O 1
ATOM 810 N N . SER A 1 102 ? -0.856 -7.951 -4.009 1.00 87.12 102 SER A N 1
ATOM 811 C CA . SER A 1 102 ? -0.878 -8.872 -5.150 1.00 87.12 102 SER A CA 1
ATOM 812 C C . SER A 1 102 ? -1.389 -8.182 -6.417 1.00 87.12 102 SER A C 1
ATOM 814 O O . SER A 1 102 ? -0.712 -8.225 -7.440 1.00 87.12 102 SER A O 1
ATOM 816 N N . THR A 1 103 ? -2.523 -7.487 -6.331 1.00 91.00 103 THR A N 1
ATOM 817 C CA . THR A 1 103 ? -3.115 -6.708 -7.423 1.00 91.00 103 THR A CA 1
ATOM 818 C C . THR A 1 103 ? -2.179 -5.585 -7.871 1.00 91.00 103 THR A C 1
ATOM 820 O O . THR A 1 103 ? -1.893 -5.457 -9.059 1.00 91.00 103 THR A O 1
ATOM 823 N N . VAL A 1 104 ? -1.616 -4.815 -6.933 1.00 90.19 104 VAL A N 1
ATOM 824 C CA . VAL A 1 104 ? -0.649 -3.743 -7.245 1.00 90.19 104 VAL A CA 1
ATOM 825 C C . VAL A 1 104 ? 0.592 -4.298 -7.951 1.00 90.19 104 VAL A C 1
ATOM 827 O O . VAL A 1 104 ? 1.038 -3.746 -8.955 1.00 90.19 104 VAL A O 1
ATOM 830 N N . ARG A 1 105 ? 1.138 -5.421 -7.474 1.00 92.19 105 ARG A N 1
ATOM 831 C CA . ARG A 1 105 ? 2.301 -6.088 -8.081 1.00 92.19 105 ARG A CA 1
ATOM 832 C C . ARG A 1 105 ? 1.974 -6.658 -9.459 1.00 92.19 105 ARG A C 1
ATOM 834 O O . ARG A 1 105 ? 2.795 -6.559 -10.367 1.00 92.19 105 ARG A O 1
ATOM 841 N N . PHE A 1 106 ? 0.774 -7.208 -9.637 1.00 93.56 106 PHE A N 1
ATOM 842 C CA . PHE A 1 106 ? 0.288 -7.660 -10.938 1.00 93.56 106 PHE A CA 1
ATOM 843 C C . PHE A 1 106 ? 0.210 -6.500 -11.939 1.00 93.56 106 PHE A C 1
ATOM 845 O O . PHE A 1 106 ? 0.693 -6.631 -13.067 1.00 93.56 106 PHE A O 1
ATOM 852 N N . PHE A 1 107 ? -0.311 -5.345 -11.516 1.00 93.75 107 PHE A N 1
ATOM 853 C CA . PHE A 1 107 ? -0.296 -4.133 -12.333 1.00 93.75 107 PHE A CA 1
ATOM 854 C C . PHE A 1 107 ? 1.127 -3.668 -12.634 1.00 93.75 107 PHE A C 1
ATOM 856 O O . PHE A 1 107 ? 1.428 -3.405 -13.793 1.00 93.75 107 PHE A O 1
ATOM 863 N N . ALA A 1 108 ? 2.022 -3.629 -11.645 1.00 91.75 108 ALA A N 1
ATOM 864 C CA . ALA A 1 108 ? 3.415 -3.238 -11.857 1.00 91.75 108 ALA A CA 1
ATOM 865 C C . ALA A 1 108 ? 4.097 -4.112 -12.923 1.00 91.75 108 ALA A C 1
ATOM 867 O O . ALA A 1 108 ? 4.755 -3.593 -13.826 1.00 91.75 108 ALA A O 1
ATOM 868 N N . PHE A 1 109 ? 3.889 -5.429 -12.870 1.00 93.00 109 PHE A N 1
ATOM 869 C CA . PHE A 1 109 ? 4.411 -6.354 -13.873 1.00 93.00 109 PHE A CA 1
ATOM 870 C C . PHE A 1 109 ? 3.792 -6.109 -15.258 1.00 93.00 109 PHE A C 1
ATOM 872 O O . PHE A 1 109 ? 4.512 -5.925 -16.240 1.00 93.00 109 PHE A O 1
ATOM 879 N N . THR A 1 110 ? 2.460 -6.067 -15.332 1.00 94.25 110 THR A N 1
ATOM 880 C CA . THR A 1 110 ? 1.712 -5.964 -16.595 1.00 94.25 110 THR A CA 1
ATOM 881 C C . THR A 1 110 ? 1.955 -4.631 -17.295 1.00 94.25 110 THR A C 1
ATOM 883 O O . THR A 1 110 ? 2.260 -4.601 -18.486 1.00 94.25 110 THR A O 1
ATOM 886 N N . LEU A 1 111 ? 1.891 -3.521 -16.558 1.00 91.94 111 LEU A N 1
ATOM 887 C CA . LEU A 1 111 ? 2.153 -2.189 -17.096 1.00 91.94 111 LEU A CA 1
ATOM 888 C C . LEU A 1 111 ? 3.588 -2.081 -17.608 1.00 91.94 111 LEU A C 1
ATOM 890 O O . LEU A 1 111 ? 3.798 -1.553 -18.695 1.00 91.94 111 LEU A O 1
ATOM 894 N N . THR A 1 112 ? 4.571 -2.647 -16.899 1.00 88.88 112 THR A N 1
ATOM 895 C CA . THR A 1 112 ? 5.967 -2.637 -17.367 1.00 88.88 112 THR A CA 1
ATOM 896 C C . THR A 1 112 ? 6.119 -3.353 -18.712 1.00 88.88 112 THR A C 1
ATOM 898 O O . THR A 1 112 ? 6.833 -2.866 -19.591 1.00 88.88 112 THR A O 1
ATOM 901 N N . LYS A 1 113 ? 5.403 -4.467 -18.921 1.00 89.81 113 LYS A N 1
ATOM 902 C CA . LYS A 1 113 ? 5.360 -5.142 -20.228 1.00 89.81 113 LYS A CA 1
ATOM 903 C C . LYS A 1 113 ? 4.750 -4.248 -21.305 1.00 89.81 113 LYS A C 1
ATOM 905 O O . LYS A 1 113 ? 5.365 -4.081 -22.353 1.00 89.81 113 LYS A O 1
ATOM 910 N N . ILE A 1 114 ? 3.599 -3.636 -21.023 1.00 90.88 114 ILE A N 1
ATOM 911 C CA . ILE A 1 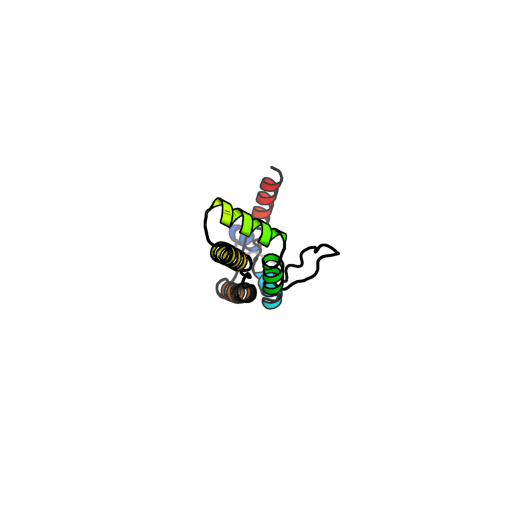114 ? 2.919 -2.724 -21.954 1.00 90.88 114 ILE A CA 1
ATOM 912 C C . ILE A 1 114 ? 3.848 -1.568 -22.350 1.00 90.88 114 ILE A C 1
ATOM 914 O O . ILE A 1 114 ? 4.024 -1.310 -23.537 1.00 90.88 114 ILE A O 1
ATOM 918 N N . PHE A 1 115 ? 4.508 -0.920 -21.386 1.00 86.31 115 PHE A N 1
ATOM 919 C CA . PHE A 1 115 ? 5.439 0.179 -21.658 1.00 86.31 115 PHE A CA 1
ATOM 920 C C . PHE A 1 115 ? 6.624 -0.255 -22.528 1.00 86.31 115 PHE A C 1
ATOM 922 O O . PHE A 1 115 ? 6.956 0.439 -23.486 1.00 86.31 115 PHE A O 1
ATOM 929 N N . LYS A 1 116 ? 7.225 -1.422 -22.257 1.00 86.81 116 LYS A N 1
ATOM 930 C CA . LYS A 1 116 ? 8.319 -1.960 -23.085 1.00 86.81 116 LYS A CA 1
ATOM 931 C C . LYS A 1 116 ? 7.883 -2.274 -24.518 1.00 86.81 116 LYS A C 1
ATOM 933 O O . LYS A 1 116 ? 8.704 -2.172 -25.424 1.00 86.81 116 LYS A O 1
ATOM 938 N N . THR A 1 117 ? 6.625 -2.664 -24.721 1.00 88.12 117 THR A N 1
ATOM 939 C CA . THR A 1 117 ? 6.069 -2.940 -26.053 1.00 88.12 117 THR A CA 1
ATOM 940 C C . THR A 1 117 ? 5.707 -1.661 -26.805 1.00 88.12 117 THR A C 1
ATOM 942 O O . THR A 1 117 ? 5.974 -1.569 -27.999 1.00 88.12 117 THR A O 1
ATOM 945 N N . LEU A 1 118 ? 5.101 -0.682 -26.129 1.00 91.38 118 LEU A N 1
ATOM 946 C CA . LEU A 1 118 ? 4.654 0.564 -26.759 1.00 91.38 118 LEU A CA 1
ATOM 947 C C . LEU A 1 118 ? 5.817 1.495 -27.110 1.00 91.38 118 LEU A C 1
ATOM 949 O O . LEU A 1 118 ? 5.799 2.137 -28.159 1.00 91.38 118 LEU A O 1
ATOM 953 N N . PHE A 1 119 ? 6.831 1.573 -26.249 1.00 88.94 119 PHE A N 1
ATOM 954 C CA . PHE A 1 119 ? 7.937 2.508 -26.411 1.00 88.94 119 PHE A CA 1
ATOM 955 C C . PHE A 1 119 ? 9.204 1.773 -26.836 1.00 88.94 119 PHE A C 1
ATOM 957 O O . PHE A 1 119 ? 9.773 1.001 -26.064 1.00 88.94 119 PHE A O 1
ATOM 964 N N . ARG A 1 120 ? 9.673 2.050 -28.063 1.00 85.25 120 ARG A N 1
ATOM 965 C CA . ARG A 1 120 ? 10.947 1.535 -28.597 1.00 85.25 120 ARG A CA 1
ATOM 966 C C . ARG A 1 120 ? 12.174 2.243 -28.013 1.00 85.25 120 ARG A C 1
ATOM 968 O O . ARG A 1 120 ? 13.210 1.604 -27.889 1.00 85.25 120 ARG A O 1
ATOM 975 N N . SER A 1 121 ? 12.067 3.491 -27.595 1.00 87.44 121 SER A N 1
ATOM 976 C CA . SER A 1 121 ? 13.070 4.174 -26.772 1.00 87.44 121 SER A CA 1
ATOM 977 C C . SER A 1 121 ? 12.439 5.419 -26.162 1.00 87.44 121 SER A C 1
ATOM 979 O O . SER A 1 121 ? 11.503 5.983 -26.740 1.00 87.44 121 SER A O 1
ATOM 981 N N . ILE A 1 122 ? 12.924 5.835 -24.995 1.00 87.75 122 ILE A N 1
ATOM 982 C CA . ILE A 1 122 ? 12.613 7.143 -24.413 1.00 87.75 122 ILE A CA 1
ATOM 983 C C . ILE A 1 122 ? 13.947 7.840 -24.162 1.00 87.75 122 ILE A C 1
ATOM 985 O O . ILE A 1 122 ? 14.558 7.699 -23.110 1.00 87.75 122 ILE A O 1
ATOM 989 N N . CYS A 1 123 ? 14.405 8.575 -25.172 1.00 89.81 123 CYS A N 1
ATOM 990 C CA . CYS A 1 123 ? 15.678 9.284 -25.141 1.00 89.81 123 CYS A CA 1
ATOM 991 C C . CYS A 1 123 ? 15.517 10.621 -24.400 1.00 89.81 123 CYS A C 1
ATOM 993 O O . CYS A 1 123 ? 14.731 11.472 -24.832 1.00 89.81 123 CYS A O 1
ATOM 995 N N . VAL A 1 124 ? 16.255 10.822 -23.305 1.00 89.50 124 VAL A N 1
ATOM 996 C CA . VAL A 1 124 ? 16.211 12.050 -22.489 1.00 89.50 124 VAL A CA 1
ATOM 997 C C . VAL A 1 124 ? 17.567 12.754 -22.450 1.00 89.50 124 VAL A C 1
ATOM 999 O O . VAL A 1 124 ? 18.616 12.128 -22.551 1.00 89.50 124 VAL A O 1
ATOM 1002 N N . ASN A 1 125 ? 17.548 14.082 -22.312 1.00 90.56 125 ASN A N 1
ATOM 1003 C CA . ASN A 1 125 ? 18.762 14.864 -22.084 1.00 90.56 125 ASN A CA 1
ATOM 1004 C C . ASN A 1 125 ? 19.122 14.765 -20.598 1.00 90.56 125 ASN A C 1
ATOM 1006 O O . ASN A 1 125 ? 18.657 15.584 -19.796 1.00 90.56 125 ASN A O 1
ATOM 1010 N N . GLU A 1 126 ? 19.903 13.748 -20.240 1.00 86.88 126 GLU A N 1
ATOM 1011 C CA . GLU A 1 126 ? 20.268 13.460 -18.853 1.00 86.88 126 GLU A CA 1
ATOM 1012 C C . GLU A 1 126 ? 20.969 14.655 -18.192 1.00 86.88 126 GLU A C 1
ATOM 1014 O O . GLU A 1 126 ? 20.567 15.088 -17.112 1.00 86.88 126 GLU A O 1
ATOM 1019 N N . GLU A 1 127 ? 21.927 15.283 -18.883 1.00 87.38 127 GLU A N 1
ATOM 1020 C CA . GLU A 1 127 ? 22.624 16.467 -18.372 1.00 87.38 127 GLU A CA 1
ATOM 1021 C C . GLU A 1 127 ? 21.667 17.627 -18.060 1.00 87.38 127 GLU A C 1
ATOM 1023 O O . GLU A 1 127 ? 21.850 18.376 -17.101 1.00 87.38 127 GLU A O 1
ATOM 1028 N N . GLY A 1 128 ? 20.655 17.830 -18.909 1.00 87.25 128 GLY A N 1
ATOM 1029 C CA . GLY A 1 128 ? 19.630 18.852 -18.703 1.00 87.25 128 GLY A CA 1
ATOM 1030 C C . GLY A 1 128 ? 18.834 18.607 -17.424 1.00 87.25 128 GLY A C 1
ATOM 1031 O O . GLY A 1 128 ? 18.635 19.537 -16.644 1.00 87.25 128 GLY A O 1
ATOM 1032 N N . ILE A 1 129 ? 18.434 17.355 -17.191 1.00 88.56 129 ILE A N 1
ATOM 1033 C CA . ILE A 1 129 ? 17.683 16.950 -15.998 1.00 88.56 129 ILE A CA 1
ATOM 1034 C C . ILE A 1 129 ? 18.549 17.091 -14.741 1.00 88.56 129 ILE A C 1
ATOM 1036 O O . ILE A 1 129 ? 18.088 17.661 -13.752 1.00 88.56 129 ILE A O 1
ATOM 1040 N N . GLN A 1 130 ? 19.807 16.642 -14.784 1.00 87.44 130 GLN A N 1
ATOM 1041 C CA . GLN A 1 130 ? 20.736 16.755 -13.655 1.00 87.44 130 GLN A CA 1
ATOM 1042 C C . GLN A 1 130 ? 20.970 18.220 -13.258 1.00 87.44 130 GLN A C 1
ATOM 1044 O O . GLN A 1 130 ? 20.881 18.552 -12.077 1.00 87.44 130 GLN A O 1
ATOM 1049 N N . ARG A 1 131 ? 21.177 19.119 -14.235 1.00 91.44 131 ARG A N 1
ATOM 1050 C CA . ARG A 1 131 ? 21.317 20.566 -13.981 1.00 91.44 131 ARG A CA 1
ATOM 1051 C C . ARG A 1 131 ? 20.095 21.147 -13.263 1.00 91.44 131 ARG A C 1
ATOM 1053 O O . ARG A 1 131 ? 20.262 21.880 -12.294 1.00 91.44 131 ARG A O 1
ATOM 1060 N N . ILE A 1 132 ? 18.884 20.797 -13.703 1.00 91.69 132 ILE A N 1
ATOM 1061 C CA . ILE A 1 132 ? 17.638 21.246 -13.058 1.00 91.69 132 ILE A CA 1
ATOM 1062 C C .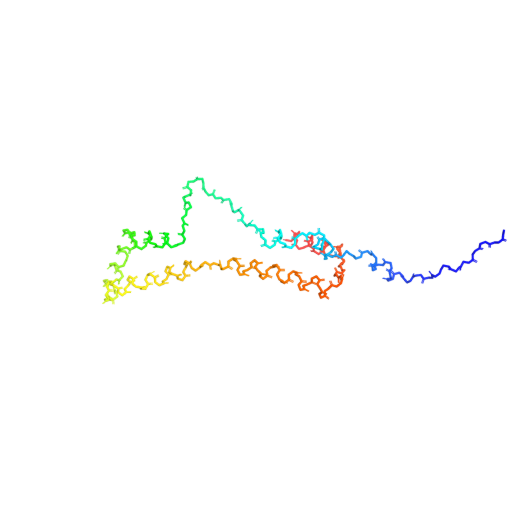 ILE A 1 132 ? 17.524 20.678 -11.637 1.00 91.69 132 ILE A C 1
ATOM 1064 O O . ILE A 1 132 ? 17.159 21.401 -10.716 1.00 91.69 132 ILE A O 1
ATOM 1068 N N . SER A 1 133 ? 17.861 19.401 -11.439 1.00 89.00 133 SER A N 1
ATOM 1069 C CA . SER A 1 133 ? 17.751 18.754 -10.128 1.00 89.00 133 SER A CA 1
ATOM 1070 C C . SER A 1 133 ? 18.698 19.359 -9.089 1.00 89.00 133 SER A C 1
ATOM 1072 O O . SER A 1 133 ? 18.313 19.478 -7.930 1.00 89.00 133 SER A O 1
ATOM 1074 N N . VAL A 1 134 ? 19.908 19.758 -9.497 1.00 91.81 134 VAL A N 1
ATOM 1075 C CA . VAL A 1 134 ? 20.858 20.480 -8.633 1.00 91.81 134 VAL A CA 1
ATOM 1076 C C . VAL A 1 134 ? 20.292 21.845 -8.244 1.00 91.81 134 VAL A C 1
ATOM 1078 O O . VAL A 1 134 ? 20.239 22.161 -7.065 1.00 91.81 134 VAL A O 1
ATOM 1081 N N . MET A 1 135 ? 19.760 22.608 -9.205 1.00 91.62 135 MET A N 1
ATOM 1082 C CA . MET A 1 135 ? 19.153 23.919 -8.928 1.00 91.62 135 MET A CA 1
ATOM 1083 C C . MET A 1 135 ? 17.967 23.846 -7.956 1.00 91.62 135 MET A C 1
ATOM 1085 O O . MET A 1 135 ? 17.767 24.773 -7.182 1.00 91.62 135 MET A O 1
ATOM 1089 N N . ILE A 1 136 ? 17.177 22.767 -8.002 1.00 91.06 136 ILE A N 1
ATOM 1090 C CA . ILE A 1 136 ? 16.042 22.556 -7.089 1.00 91.06 136 ILE A CA 1
ATOM 1091 C C . ILE A 1 136 ? 16.512 22.147 -5.685 1.00 91.06 136 ILE A C 1
ATOM 1093 O O . ILE A 1 136 ? 15.888 22.547 -4.710 1.00 91.06 136 ILE A O 1
ATOM 1097 N N . ASN A 1 137 ? 17.577 21.346 -5.575 1.00 81.94 137 ASN A N 1
ATOM 1098 C CA . ASN A 1 137 ? 18.096 20.874 -4.286 1.00 81.94 137 ASN A CA 1
ATOM 1099 C C . ASN A 1 137 ? 19.002 21.891 -3.571 1.00 81.94 1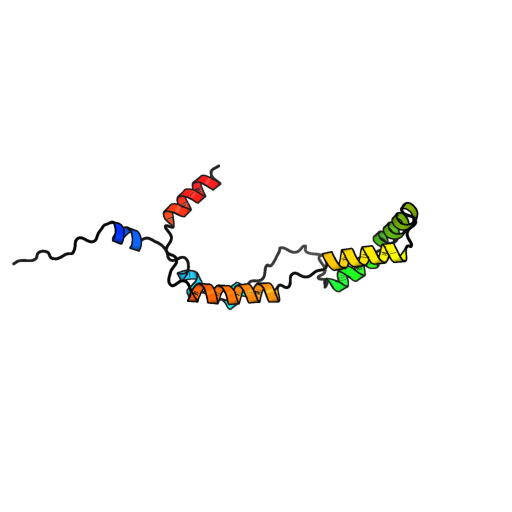37 ASN A C 1
ATOM 1101 O O . ASN A 1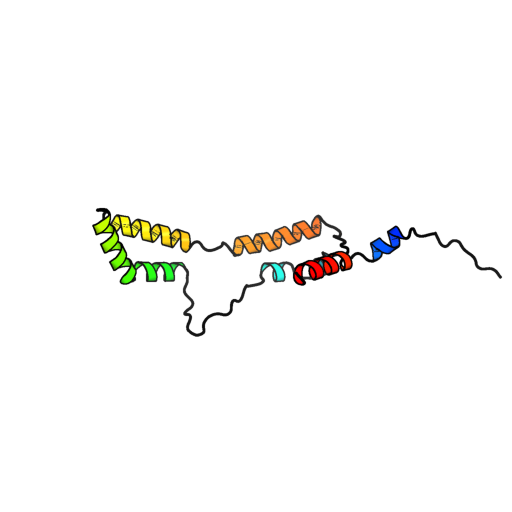 137 ? 19.180 21.776 -2.362 1.00 81.94 137 ASN A O 1
ATOM 1105 N N . ASP A 1 138 ? 19.578 22.847 -4.303 1.00 72.44 138 ASP A N 1
ATOM 1106 C CA . ASP A 1 138 ? 20.415 23.928 -3.760 1.00 72.44 138 ASP A CA 1
ATOM 1107 C C . ASP A 1 138 ? 19.593 25.147 -3.274 1.00 72.44 138 ASP A C 1
ATOM 1109 O O . ASP A 1 138 ? 20.170 26.178 -2.916 1.00 72.44 138 ASP A O 1
ATOM 1113 N N . GLN A 1 139 ? 18.258 25.043 -3.261 1.00 52.69 139 GLN A N 1
ATOM 1114 C CA . GLN A 1 139 ? 17.317 26.061 -2.778 1.00 52.69 139 GLN A CA 1
ATOM 1115 C C . GLN A 1 139 ? 16.681 25.655 -1.444 1.00 52.69 139 GLN A C 1
ATOM 1117 O O . GLN A 1 139 ? 16.557 26.548 -0.573 1.00 52.69 139 GLN A O 1
#

Solvent-accessible surface area (backbone atoms only — not comparable to full-atom values): 8534 Å² total; per-residue (Å²): 140,82,87,87,83,89,73,76,84,71,57,70,71,58,60,56,59,74,69,33,49,45,72,48,54,68,58,68,80,43,59,55,64,63,61,33,64,59,74,88,79,74,92,72,66,93,84,64,77,91,68,55,60,70,58,49,49,51,53,51,69,69,28,70,67,50,51,52,50,36,54,51,50,20,67,75,70,69,47,56,56,67,58,50,47,51,50,55,51,51,52,49,50,64,72,51,56,69,77,60,54,68,60,54,29,49,48,49,35,52,50,51,52,52,50,60,69,75,44,93,68,51,67,38,61,57,70,62,51,53,55,52,52,50,61,63,72,77,106

InterPro domains:
  IPR022284 Glycerol-3-phosphate O-acyltransferase/Dihydroxyacetone phosphate acyltransferase [PTHR12563] (15-134)

Sequence (139 aa):
MAQEAVYSHRDPMLKKRDDFEDILEERRNSSDLRYALRCYTPVVYKELTLCKSGELRGLVLQSDHLRYVITQVSKETGADADEVQGEASAILEEMAHCLQLSTVRFFAFTLTKIFKTLFRSICVNEEGIQRISVMINDQ

Secondary structure (DSSP, 8-state):
-----------HHHHHHHT-EETTHHHHHS-HHHHHT--------TTPPP--HHHHHHHHHT-HHHHHHHHHHHHHH---HHHHHHHHHHHHHHHT----HHHHHHHHHHHHHHHHHH-S--EE-HHHHHHHHHHHHT-

Foldseek 3Di:
DDDDDPPDPDDVVVVVLVQFDFPCPVVVVDDLLCVLPDDDDDDDDPPDDDDQLVRVLVCVLPDPVVLVVLVVVCVVVVNDSVVSSVVSSVVSVVVSPDPPSVVVSVCSSVVSVVCVVVDPTDTHPVVVVVVVVCVVVVD

Organism: NCBI:txid210632

pLDDT: mean 82.91, std 16.34, range [35.66, 97.94]